Protein AF-A0A6I9XBA2-F1 (afdb_monomer_lite)

Foldseek 3Di:
DVVVLVVQLVVCCVPVVGSPDPDDDPVVVLQVVLVVQVQQDPLVVCCVVPVVLSCLCPVNDVDPLSSQCDHPNRDPCSSVCSVCVVVVVVVVVCPDDDPDPDPDPPVVNVVCVVVVVVVVVVVVVVVD

Organism: NCBI:txid35019

pLDDT: mean 91.6, std 8.8, range [55.03, 97.81]

Structure (mmCIF, N/CA/C/O backbone):
data_AF-A0A6I9XBA2-F1
#
_entry.id   AF-A0A6I9XBA2-F1
#
loop_
_atom_site.group_PDB
_atom_site.id
_atom_site.type_symbol
_atom_site.label_atom_id
_atom_site.label_alt_id
_atom_site.label_comp_id
_atom_site.label_asym_id
_atom_site.label_entity_id
_atom_site.label_seq_id
_atom_site.pdbx_PDB_ins_code
_atom_site.Cartn_x
_atom_site.Cartn_y
_atom_site.Cartn_z
_atom_site.occupancy
_atom_site.B_iso_or_equiv
_atom_site.auth_seq_id
_atom_site.auth_comp_id
_atom_site.auth_asym_id
_atom_site.auth_atom_id
_atom_site.pdbx_PDB_model_num
ATOM 1 N N . MET A 1 1 ? -23.500 1.202 11.954 1.00 90.06 1 MET A N 1
ATOM 2 C CA . MET A 1 1 ? -23.503 2.083 10.760 1.00 90.06 1 MET A CA 1
ATOM 3 C C . MET A 1 1 ? -23.516 3.542 11.179 1.00 90.06 1 MET A C 1
ATOM 5 O O . MET A 1 1 ? -22.602 4.238 10.779 1.00 90.06 1 MET A O 1
ATOM 9 N N . MET A 1 2 ? -24.481 3.991 11.994 1.00 96.31 2 MET A N 1
ATOM 10 C CA . MET A 1 2 ? -24.471 5.361 12.536 1.00 96.31 2 MET A CA 1
ATOM 11 C C . MET A 1 2 ? -23.230 5.637 13.399 1.00 96.31 2 MET A C 1
ATOM 13 O O . MET A 1 2 ? -22.545 6.612 13.139 1.00 96.31 2 MET A O 1
ATOM 17 N N . ASP A 1 3 ? -22.837 4.703 14.270 1.00 97.19 3 ASP A N 1
ATOM 18 C CA . ASP A 1 3 ? -21.622 4.867 15.090 1.00 97.19 3 ASP A CA 1
ATOM 19 C C . ASP A 1 3 ? -20.332 5.059 14.260 1.00 97.19 3 ASP A C 1
ATOM 21 O O . ASP A 1 3 ? -19.482 5.873 14.607 1.00 97.19 3 ASP A O 1
ATOM 25 N N . ASP A 1 4 ? -20.196 4.351 13.126 1.00 95.50 4 ASP A N 1
ATOM 26 C CA . ASP A 1 4 ? -19.059 4.513 12.195 1.00 95.50 4 ASP A CA 1
ATOM 27 C C . ASP A 1 4 ? -19.088 5.887 11.506 1.00 95.50 4 ASP A C 1
ATOM 29 O O . ASP A 1 4 ? -18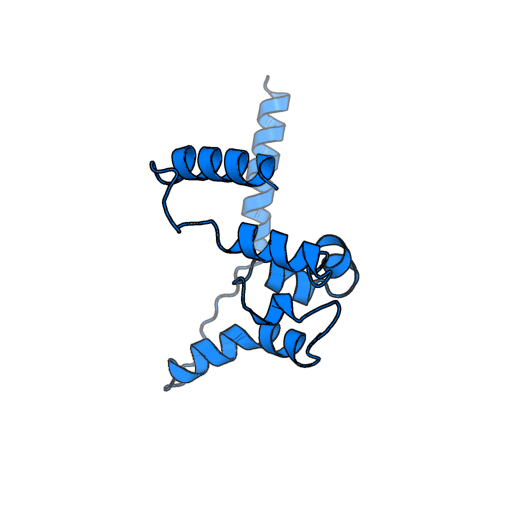.044 6.498 11.274 1.00 95.50 4 ASP A O 1
ATOM 33 N N . ILE A 1 5 ? -20.287 6.400 11.203 1.00 95.44 5 ILE A N 1
ATOM 34 C CA . ILE A 1 5 ? -20.468 7.742 10.641 1.00 95.44 5 ILE A CA 1
ATOM 35 C C . ILE A 1 5 ? -20.042 8.793 11.667 1.00 95.44 5 ILE A C 1
ATOM 37 O O . ILE A 1 5 ? -19.253 9.671 11.320 1.00 95.44 5 ILE A O 1
ATOM 41 N N . ASP A 1 6 ? -20.493 8.674 12.915 1.00 96.88 6 ASP A N 1
ATOM 42 C CA . ASP A 1 6 ? -20.154 9.609 13.990 1.00 96.88 6 ASP A CA 1
ATOM 43 C C . ASP A 1 6 ? -18.642 9.605 14.278 1.00 96.88 6 ASP A C 1
ATOM 45 O O . ASP A 1 6 ? -18.015 10.666 14.380 1.00 96.88 6 ASP A O 1
ATOM 49 N N . GLU A 1 7 ? -18.009 8.424 14.301 1.00 96.38 7 GLU A N 1
ATOM 50 C CA . GLU A 1 7 ? -16.553 8.294 14.433 1.00 96.38 7 GLU A CA 1
ATOM 51 C C . GLU A 1 7 ? -15.815 8.973 13.265 1.00 96.38 7 GLU A C 1
ATOM 53 O O . GLU A 1 7 ? -14.853 9.728 13.471 1.00 96.38 7 GLU A O 1
ATOM 58 N N . LYS A 1 8 ? -16.267 8.748 12.025 1.00 95.56 8 LYS A N 1
ATOM 59 C CA . LYS A 1 8 ? -15.676 9.359 10.824 1.00 95.56 8 LYS A CA 1
ATOM 60 C C . LYS A 1 8 ? -15.878 10.868 10.786 1.00 95.56 8 LYS A C 1
ATOM 62 O O . LYS A 1 8 ? -14.944 11.573 10.408 1.00 95.56 8 LYS A O 1
ATOM 67 N N . MET A 1 9 ? -17.033 11.380 11.206 1.00 95.19 9 MET A N 1
ATOM 68 C CA . MET A 1 9 ? -17.285 12.818 11.333 1.00 95.19 9 MET A CA 1
ATOM 69 C C . MET A 1 9 ? -16.338 13.458 12.353 1.00 95.19 9 MET A C 1
ATOM 71 O O . MET A 1 9 ? -15.739 14.494 12.058 1.00 95.19 9 MET A O 1
ATOM 75 N N . GLY A 1 10 ? -16.114 12.807 13.500 1.00 96.12 10 GLY A N 1
ATOM 76 C CA . GLY A 1 10 ? -15.132 13.247 14.493 1.00 96.12 10 GLY A CA 1
ATOM 77 C C . GLY A 1 10 ? -13.698 13.265 13.950 1.00 96.12 10 GLY A C 1
ATOM 78 O O . GLY A 1 10 ? -12.979 14.256 14.109 1.00 96.12 10 GLY A O 1
ATOM 79 N N . LYS A 1 11 ? -13.276 12.205 13.242 1.00 95.69 11 LYS A N 1
ATOM 80 C CA . LYS A 1 11 ? -11.957 12.156 12.578 1.00 95.69 11 LYS A CA 1
ATOM 81 C C . LYS A 1 11 ? -11.814 13.249 11.519 1.00 95.69 11 LYS A C 1
ATOM 83 O O . LYS A 1 11 ? -10.779 13.909 11.477 1.00 95.69 11 LYS A O 1
ATOM 88 N N . LYS A 1 12 ? -12.834 13.472 10.688 1.00 96.06 12 LYS A N 1
ATOM 89 C CA . LYS A 1 12 ? -12.824 14.519 9.655 1.00 96.06 12 LYS A CA 1
ATOM 90 C C . LYS A 1 12 ? -12.708 15.914 10.254 1.00 96.06 12 LYS A C 1
ATOM 92 O O . LYS A 1 12 ? -11.881 16.694 9.792 1.00 96.06 12 LYS A O 1
ATOM 97 N N . LEU A 1 13 ? -13.448 16.197 11.326 1.00 96.31 13 LEU A N 1
ATOM 98 C CA . LEU A 1 13 ? -13.325 17.456 12.056 1.00 96.31 13 LEU A CA 1
ATOM 99 C C . LEU A 1 13 ? -11.899 17.654 12.591 1.00 96.31 13 LEU A C 1
ATOM 101 O O . LEU A 1 13 ? -11.328 18.729 12.432 1.00 96.31 13 LEU A O 1
ATOM 105 N N . LYS A 1 14 ? -11.293 16.603 13.160 1.00 96.38 14 LYS A N 1
ATOM 106 C CA . LYS A 1 14 ? -9.920 16.643 13.685 1.00 96.38 14 LYS A CA 1
ATOM 107 C C . LYS A 1 14 ? -8.858 16.874 12.602 1.00 96.38 14 LYS A C 1
ATOM 109 O O . LYS A 1 14 ? -7.908 17.609 12.849 1.00 96.38 14 LYS A O 1
ATOM 114 N N . TRP A 1 15 ? -8.978 16.225 11.444 1.00 95.19 15 TRP A N 1
ATOM 115 C CA . TRP A 1 15 ? -7.951 16.259 10.394 1.00 95.19 15 TRP A CA 1
ATOM 116 C C . TRP A 1 15 ? -8.130 17.396 9.384 1.00 95.19 15 TRP A C 1
ATOM 118 O O . TRP A 1 15 ? -7.140 17.957 8.924 1.00 95.19 15 TRP A O 1
ATOM 128 N N . PHE A 1 16 ? -9.374 17.734 9.044 1.00 94.25 16 PHE A N 1
ATOM 129 C CA . PHE A 1 16 ? -9.713 18.677 7.973 1.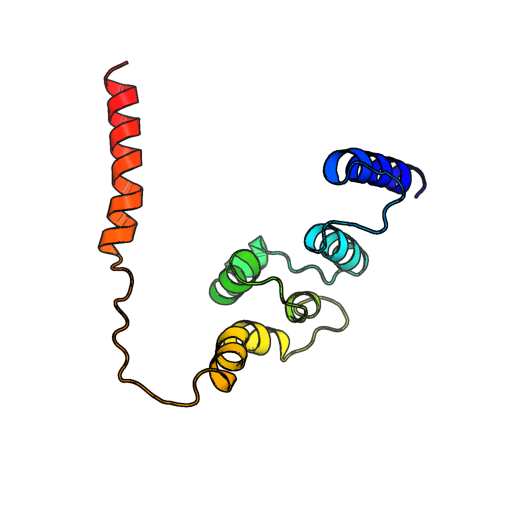00 94.25 16 PHE A CA 1
ATOM 130 C C . PHE A 1 16 ? -10.435 19.935 8.476 1.00 94.25 16 PHE A C 1
ATOM 132 O O . PHE A 1 16 ? -10.729 20.823 7.683 1.00 94.25 16 PHE A O 1
ATOM 139 N N . GLY A 1 17 ? -10.751 20.023 9.773 1.00 93.44 17 GLY A N 1
ATOM 140 C CA . GLY A 1 17 ? -11.451 21.168 10.366 1.00 93.44 17 GLY A CA 1
ATOM 141 C C . GLY A 1 17 ? -12.953 21.228 10.068 1.00 93.44 17 GLY A C 1
ATOM 142 O O . GLY A 1 17 ? -13.630 22.120 10.570 1.00 93.44 17 GLY A O 1
ATOM 143 N N . GLN A 1 18 ? -13.494 20.281 9.294 1.00 93.31 18 GLN A N 1
ATOM 144 C CA . GLN A 1 18 ? -14.913 20.208 8.942 1.00 93.31 18 GLN A CA 1
ATOM 145 C C . GLN A 1 18 ? -15.391 18.750 8.949 1.00 93.31 18 GLN A C 1
ATOM 147 O O . GLN A 1 18 ? -14.743 17.882 8.368 1.00 93.31 18 GLN A O 1
ATOM 152 N N . SER A 1 19 ? -16.538 18.476 9.576 1.00 90.00 19 SER A N 1
ATOM 153 C CA . SER A 1 19 ? -17.152 17.136 9.614 1.00 90.00 19 SER A CA 1
ATOM 154 C C . SER A 1 19 ? -17.772 16.722 8.278 1.00 90.00 19 SER A C 1
ATOM 156 O O . SER A 1 19 ? -17.722 15.552 7.901 1.00 90.00 19 SER A O 1
ATOM 158 N N . ASP A 1 20 ? -18.307 17.694 7.540 1.00 92.25 20 ASP A N 1
ATOM 159 C CA . ASP A 1 20 ? -19.165 17.466 6.368 1.00 92.25 20 ASP A CA 1
ATOM 160 C C . ASP A 1 20 ? -18.371 17.380 5.054 1.00 92.25 20 ASP A C 1
ATOM 162 O O . ASP A 1 20 ? -18.933 17.312 3.962 1.00 92.25 20 ASP A O 1
ATOM 166 N N . THR A 1 21 ? -17.040 17.393 5.143 1.00 93.69 21 THR A N 1
ATOM 167 C CA . THR A 1 21 ? -16.165 17.274 3.976 1.00 93.69 21 THR A CA 1
ATOM 168 C C . THR A 1 21 ? -16.240 15.876 3.358 1.00 93.69 21 THR A C 1
ATOM 170 O O . THR A 1 21 ? -16.338 14.859 4.053 1.00 93.69 21 THR A O 1
ATOM 173 N N . LEU A 1 22 ? -16.131 15.801 2.030 1.00 94.31 22 LEU A N 1
ATOM 174 C CA . LEU A 1 22 ? -15.939 14.535 1.312 1.00 94.31 22 LEU A CA 1
ATOM 175 C C . LEU A 1 22 ? -14.504 14.001 1.440 1.00 94.31 22 LEU A C 1
ATOM 177 O O . LEU A 1 22 ? -14.250 12.850 1.089 1.00 94.31 22 LEU A O 1
ATOM 181 N N . GLN A 1 23 ? -13.567 14.815 1.938 1.00 93.50 23 GLN A N 1
ATOM 182 C CA . GLN A 1 23 ? -12.173 14.418 2.104 1.00 93.50 23 GLN A CA 1
ATOM 183 C C . GLN A 1 23 ? -12.036 13.272 3.111 1.00 93.50 23 GLN A C 1
ATOM 185 O O . GLN A 1 23 ? -12.672 13.245 4.166 1.00 93.50 23 GLN A O 1
ATOM 190 N N . THR A 1 24 ? -11.187 12.313 2.760 1.00 95.00 24 THR A N 1
ATOM 191 C CA . THR A 1 24 ? -10.837 11.161 3.586 1.00 95.00 24 THR A CA 1
ATOM 192 C C . THR A 1 24 ? -9.413 10.729 3.268 1.00 95.00 24 THR A C 1
ATOM 194 O O . THR A 1 24 ? -8.881 11.053 2.203 1.00 95.00 24 THR A O 1
ATOM 197 N N . ASP A 1 25 ? -8.802 9.976 4.175 1.00 95.50 25 ASP A N 1
ATOM 198 C CA . ASP A 1 25 ? -7.543 9.305 3.884 1.00 95.50 25 ASP A CA 1
ATOM 199 C C . ASP A 1 25 ? -7.790 8.176 2.876 1.00 95.50 25 ASP A C 1
ATOM 201 O O . ASP A 1 25 ? -8.628 7.296 3.094 1.00 95.50 25 ASP A O 1
ATOM 205 N N . TYR A 1 26 ? -7.079 8.231 1.750 1.00 95.94 26 TYR A N 1
ATOM 206 C CA . TYR A 1 26 ? -7.241 7.279 0.658 1.00 95.94 26 TYR A CA 1
ATOM 207 C C . TYR A 1 26 ? -6.872 5.851 1.071 1.00 95.94 26 TYR A C 1
ATOM 209 O O . TYR A 1 26 ? -7.615 4.922 0.768 1.00 95.94 26 TYR A O 1
ATOM 217 N N . VAL A 1 27 ? -5.745 5.664 1.762 1.00 95.94 27 VAL A N 1
ATOM 218 C CA . VAL A 1 27 ? -5.248 4.326 2.106 1.00 95.94 27 VAL A CA 1
ATOM 219 C C . VAL A 1 27 ? -6.163 3.689 3.141 1.00 95.94 27 VAL A C 1
ATOM 221 O O . VAL A 1 27 ? -6.573 2.549 2.954 1.00 95.94 27 VAL A O 1
ATOM 224 N N . VAL A 1 28 ? -6.552 4.435 4.180 1.00 96.06 28 VAL A N 1
ATOM 225 C CA . VAL A 1 28 ? -7.466 3.948 5.224 1.00 96.06 28 VAL A CA 1
ATOM 226 C C . VAL A 1 28 ? -8.814 3.557 4.625 1.00 96.06 28 VAL A C 1
ATOM 228 O O . VAL A 1 28 ? -9.299 2.455 4.868 1.00 96.06 28 VAL A O 1
ATOM 231 N N . TYR A 1 29 ? -9.395 4.420 3.790 1.00 96.44 29 TYR A N 1
ATOM 232 C CA . TYR A 1 29 ? -10.687 4.149 3.162 1.00 96.44 29 TYR A CA 1
ATOM 233 C C . TYR A 1 29 ? -10.643 2.924 2.236 1.00 96.44 29 TYR A C 1
ATOM 235 O O . TYR A 1 29 ? -11.519 2.058 2.289 1.00 96.44 29 TYR A O 1
ATOM 243 N N . MET A 1 30 ? -9.600 2.814 1.409 1.00 97.06 30 MET A N 1
ATOM 244 C CA . MET A 1 30 ? -9.424 1.663 0.523 1.00 97.06 30 MET A CA 1
ATOM 245 C C . MET A 1 30 ? -9.154 0.370 1.301 1.00 97.06 30 MET A C 1
ATOM 247 O O . MET A 1 30 ? -9.618 -0.700 0.898 1.00 97.06 30 MET A O 1
ATOM 251 N N . ASP A 1 31 ? -8.454 0.445 2.430 1.00 96.19 31 ASP A N 1
ATOM 252 C CA . ASP A 1 31 ? -8.225 -0.686 3.325 1.00 96.19 31 ASP A CA 1
ATOM 253 C C . ASP A 1 31 ? -9.509 -1.158 4.017 1.00 96.19 31 ASP A C 1
ATOM 255 O O . ASP A 1 31 ? -9.720 -2.365 4.132 1.00 96.19 31 ASP A O 1
ATOM 259 N N . GLU A 1 32 ? -10.387 -0.247 4.445 1.00 96.56 32 GLU A N 1
ATOM 260 C CA . GLU A 1 32 ? -11.705 -0.588 5.000 1.00 96.56 32 GLU A CA 1
ATOM 261 C C . GLU A 1 32 ? -12.557 -1.335 3.966 1.00 96.56 32 GLU A C 1
ATOM 263 O O . GLU A 1 32 ? -13.044 -2.437 4.229 1.00 96.56 32 GLU A O 1
ATOM 268 N N . ILE A 1 33 ? -12.674 -0.788 2.750 1.00 96.38 33 ILE A N 1
ATOM 269 C CA . ILE A 1 33 ? -13.442 -1.425 1.671 1.00 96.38 33 ILE A CA 1
ATOM 270 C C . ILE A 1 33 ? -12.841 -2.778 1.310 1.00 96.38 33 ILE A C 1
ATOM 272 O O . ILE A 1 33 ? -13.564 -3.770 1.227 1.00 96.38 33 ILE A O 1
ATOM 276 N N . SER A 1 34 ? -11.525 -2.834 1.098 1.00 95.88 34 SER A N 1
ATOM 277 C CA . SER A 1 34 ? -10.851 -4.070 0.699 1.00 95.88 34 SER A CA 1
ATOM 278 C C . SER A 1 34 ? -10.910 -5.148 1.781 1.00 95.88 34 SER A C 1
ATOM 280 O O . SER A 1 34 ? -10.937 -6.333 1.445 1.00 95.88 34 SER A O 1
ATOM 282 N N . SER A 1 35 ? -10.991 -4.762 3.059 1.00 96.00 35 SER A N 1
ATOM 283 C CA . SER A 1 35 ? -11.241 -5.686 4.170 1.00 96.00 35 SER A CA 1
ATOM 284 C C . SER A 1 35 ? -12.659 -6.250 4.109 1.00 96.00 35 SER A C 1
ATOM 286 O O . SER A 1 35 ? -12.826 -7.464 4.206 1.00 96.00 35 SER A O 1
ATOM 288 N N . ASN A 1 36 ? -13.662 -5.403 3.856 1.00 95.94 36 ASN A N 1
ATOM 289 C CA . ASN A 1 36 ? -15.068 -5.817 3.772 1.00 95.94 36 ASN A CA 1
ATOM 290 C C . ASN A 1 36 ? -15.330 -6.821 2.640 1.00 95.94 36 ASN A C 1
ATOM 292 O O . ASN A 1 36 ? -16.178 -7.698 2.782 1.00 95.94 36 ASN A O 1
ATOM 296 N N . ILE A 1 37 ? -14.595 -6.716 1.527 1.00 96.06 37 ILE A N 1
ATOM 297 C CA . ILE A 1 37 ? -14.694 -7.653 0.392 1.00 96.06 37 ILE A CA 1
ATOM 298 C C . ILE A 1 37 ? -13.631 -8.766 0.417 1.00 96.06 37 ILE A C 1
ATOM 300 O O . ILE A 1 37 ? -13.578 -9.585 -0.499 1.00 96.06 37 ILE A O 1
ATOM 304 N N . GLY A 1 38 ? -12.763 -8.803 1.434 1.00 95.25 38 GLY A N 1
ATOM 305 C CA . GLY A 1 38 ? -11.741 -9.842 1.592 1.00 95.25 38 GLY A CA 1
ATOM 306 C C . GLY A 1 38 ? -10.619 -9.829 0.543 1.00 95.25 38 GLY A C 1
ATOM 307 O O . GLY A 1 38 ? -10.016 -10.871 0.288 1.00 95.25 38 GLY A O 1
ATOM 308 N N . VAL A 1 39 ? -10.328 -8.680 -0.079 1.00 96.75 39 VAL A N 1
ATOM 309 C CA . VAL A 1 39 ? -9.221 -8.531 -1.051 1.00 96.75 39 VAL A CA 1
ATOM 310 C C . VAL A 1 39 ? -7.979 -7.867 -0.457 1.00 96.75 39 VAL A C 1
ATOM 312 O O . VAL A 1 39 ? -6.933 -7.864 -1.108 1.00 96.75 39 VAL A O 1
ATOM 315 N N . LYS A 1 40 ? -8.063 -7.327 0.769 1.00 96.12 40 LYS A N 1
ATOM 316 C CA . LYS A 1 40 ? -6.937 -6.666 1.442 1.00 96.12 40 LYS A CA 1
ATOM 317 C C . LYS A 1 40 ? -5.739 -7.622 1.567 1.00 96.12 40 LYS A C 1
ATOM 319 O O . LYS A 1 40 ? -5.856 -8.655 2.234 1.00 96.12 40 LYS A O 1
ATOM 324 N N . PRO A 1 41 ? -4.574 -7.297 0.976 1.00 93.25 41 PRO A N 1
ATOM 325 C CA . PRO A 1 41 ? -3.403 -8.150 1.086 1.00 93.25 41 PRO A CA 1
ATOM 326 C C . PRO A 1 41 ? -2.884 -8.152 2.527 1.00 93.25 41 PRO A C 1
ATOM 328 O O . PRO A 1 41 ? -2.615 -7.108 3.120 1.00 93.25 41 PRO A O 1
ATOM 331 N N . ASN A 1 42 ? -2.703 -9.341 3.099 1.00 94.75 42 ASN A N 1
ATOM 332 C CA . ASN A 1 42 ? -2.082 -9.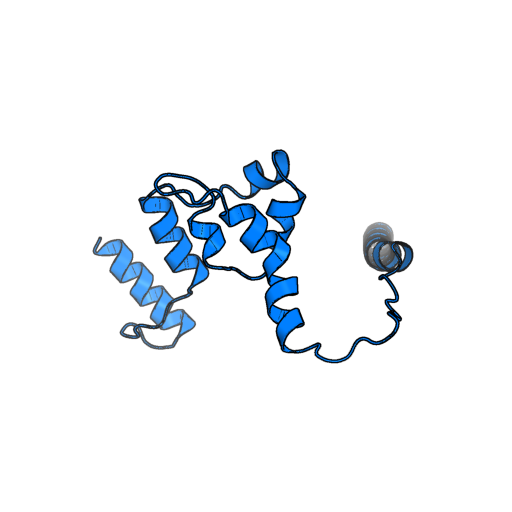487 4.412 1.00 94.75 42 ASN A CA 1
ATOM 333 C C . ASN A 1 42 ? -0.568 -9.253 4.285 1.00 94.75 42 ASN A C 1
ATOM 335 O O . ASN A 1 42 ? 0.161 -10.138 3.840 1.00 94.75 42 ASN A O 1
ATOM 339 N N . ILE A 1 43 ? -0.109 -8.055 4.654 1.00 93.88 43 ILE A N 1
ATOM 340 C CA . ILE A 1 43 ? 1.285 -7.625 4.481 1.00 93.88 43 ILE A CA 1
ATOM 341 C C . ILE A 1 43 ? 2.287 -8.531 5.223 1.00 93.88 43 ILE A C 1
ATOM 343 O O . ILE A 1 43 ? 3.234 -8.977 4.576 1.00 93.88 43 ILE A O 1
ATOM 347 N N . PRO A 1 44 ? 2.100 -8.895 6.510 1.00 94.94 44 PRO A N 1
ATOM 348 C CA . PRO A 1 44 ? 2.977 -9.864 7.176 1.00 94.94 44 PRO A CA 1
ATOM 349 C C . PRO A 1 44 ? 3.068 -11.216 6.455 1.00 94.94 44 PRO A C 1
ATOM 351 O O . PRO A 1 44 ? 4.158 -11.750 6.264 1.00 94.94 44 PRO A O 1
ATOM 354 N N . LEU A 1 45 ? 1.937 -11.759 5.995 1.00 95.00 45 LEU A N 1
ATOM 355 C CA . LEU A 1 45 ? 1.926 -13.013 5.236 1.00 95.00 45 LEU A CA 1
ATOM 356 C C . LEU A 1 45 ? 2.616 -12.856 3.873 1.00 95.00 45 LEU A C 1
ATOM 358 O O . LEU A 1 45 ? 3.271 -13.782 3.395 1.00 95.00 45 LEU A O 1
ATOM 362 N N . LEU A 1 46 ? 2.477 -11.685 3.251 1.00 94.44 46 LEU A N 1
ATOM 363 C CA . LEU A 1 46 ? 3.137 -11.351 1.996 1.00 94.44 46 LEU A CA 1
ATOM 364 C C . LEU A 1 46 ? 4.656 -11.300 2.177 1.00 94.44 46 LEU A C 1
ATOM 366 O O . LEU A 1 46 ? 5.363 -11.836 1.334 1.00 94.44 46 LEU A O 1
ATOM 370 N N . PHE A 1 47 ? 5.153 -10.760 3.295 1.00 95.38 47 PHE A N 1
ATOM 371 C CA . PHE A 1 47 ? 6.582 -10.772 3.628 1.00 95.38 47 PHE A CA 1
ATOM 372 C C . PHE A 1 47 ? 7.160 -12.188 3.715 1.00 95.38 47 PHE A C 1
ATOM 374 O O . PHE A 1 47 ? 8.299 -12.400 3.308 1.00 95.38 47 PHE A O 1
ATOM 381 N N . LEU A 1 48 ? 6.379 -13.156 4.200 1.00 95.56 48 LEU A N 1
ATOM 382 C CA . LEU A 1 48 ? 6.807 -14.555 4.287 1.00 95.56 48 LEU A CA 1
ATOM 383 C C . LEU A 1 48 ? 6.790 -15.274 2.930 1.00 95.56 48 LEU A C 1
ATOM 385 O O . LEU A 1 48 ? 7.636 -16.129 2.685 1.00 95.56 48 LEU A O 1
ATOM 389 N N . LYS A 1 49 ? 5.826 -14.960 2.054 1.00 94.50 49 LYS A N 1
ATOM 390 C CA . LYS A 1 49 ? 5.645 -15.648 0.761 1.00 94.50 49 LYS A CA 1
ATOM 391 C C . LYS A 1 49 ? 6.448 -15.026 -0.380 1.00 94.50 49 LYS A C 1
ATOM 393 O O . LYS A 1 49 ? 7.025 -15.745 -1.187 1.00 94.50 49 LYS A O 1
ATOM 398 N N . ASP A 1 50 ? 6.435 -13.702 -0.473 1.00 95.06 50 ASP A N 1
ATOM 399 C CA . ASP A 1 50 ? 7.127 -12.927 -1.499 1.00 95.06 50 ASP A CA 1
ATOM 400 C C . ASP A 1 50 ? 7.657 -11.624 -0.872 1.00 95.06 50 ASP A C 1
ATOM 402 O O . ASP A 1 50 ? 7.005 -10.573 -0.950 1.00 95.06 50 ASP A O 1
ATOM 406 N N . PRO A 1 51 ? 8.840 -11.671 -0.226 1.00 94.31 51 PRO A N 1
ATOM 407 C CA . PRO A 1 51 ? 9.393 -10.519 0.480 1.00 94.31 51 PRO A CA 1
ATOM 408 C C . PRO A 1 51 ? 9.661 -9.345 -0.461 1.00 94.31 51 PRO A C 1
ATOM 410 O O . PRO A 1 51 ? 9.597 -8.188 -0.041 1.00 94.31 51 PRO A O 1
ATOM 413 N N . TRP A 1 52 ? 9.932 -9.610 -1.745 1.00 92.69 52 TRP A N 1
ATOM 414 C CA . TRP A 1 52 ? 10.254 -8.539 -2.677 1.00 92.69 52 TRP A CA 1
ATOM 415 C C . TRP A 1 52 ? 9.004 -7.745 -3.057 1.00 92.69 52 TRP A C 1
ATOM 417 O O . TRP A 1 52 ? 9.000 -6.511 -3.054 1.00 92.69 52 TRP A O 1
ATOM 427 N N . LEU A 1 53 ? 7.911 -8.461 -3.318 1.00 95.31 53 LEU A N 1
ATOM 428 C CA . LEU A 1 53 ? 6.607 -7.854 -3.524 1.00 95.31 53 LEU A CA 1
ATOM 429 C C . LEU A 1 53 ? 6.130 -7.121 -2.264 1.00 95.31 53 LEU A C 1
ATOM 431 O O . LEU A 1 53 ? 5.673 -5.987 -2.371 1.00 95.31 53 LEU A O 1
ATOM 435 N N . ALA A 1 54 ? 6.296 -7.712 -1.077 1.00 95.62 54 ALA A N 1
ATOM 436 C CA . ALA A 1 54 ? 5.889 -7.098 0.187 1.00 95.62 54 ALA A CA 1
ATOM 437 C C . ALA A 1 54 ? 6.567 -5.743 0.433 1.00 95.62 54 ALA A C 1
ATOM 439 O O . ALA A 1 54 ? 5.892 -4.764 0.750 1.00 95.62 54 ALA A O 1
ATOM 440 N N . LEU A 1 55 ? 7.881 -5.649 0.194 1.00 95.00 55 LEU A N 1
ATOM 441 C CA . LEU A 1 55 ? 8.614 -4.384 0.290 1.00 95.00 55 LEU A CA 1
ATOM 442 C C . LEU A 1 55 ? 8.082 -3.336 -0.694 1.00 95.00 55 LEU A C 1
ATOM 444 O O . LEU A 1 55 ? 7.959 -2.168 -0.335 1.00 95.00 55 LEU A O 1
ATOM 448 N N . LYS A 1 56 ? 7.745 -3.730 -1.929 1.00 94.81 56 LYS A N 1
ATOM 449 C CA . LYS A 1 56 ? 7.178 -2.810 -2.929 1.00 94.81 56 LYS A CA 1
ATOM 450 C C . LYS A 1 56 ? 5.751 -2.384 -2.602 1.00 94.81 56 LYS A C 1
ATOM 452 O O . LYS A 1 56 ? 5.381 -1.270 -2.951 1.00 94.81 56 LYS A O 1
ATOM 457 N N . VAL A 1 57 ? 4.966 -3.242 -1.957 1.00 95.56 57 VAL A N 1
ATOM 458 C CA . VAL A 1 57 ? 3.605 -2.910 -1.523 1.00 95.56 57 VAL A CA 1
ATOM 459 C C . VAL A 1 57 ? 3.633 -1.975 -0.314 1.00 95.56 57 VAL A C 1
ATOM 461 O O . VAL A 1 57 ? 2.898 -0.996 -0.305 1.00 95.56 57 VAL A O 1
ATOM 464 N N . PHE A 1 58 ? 4.505 -2.235 0.664 1.00 95.06 58 PHE A N 1
ATOM 465 C CA . PHE A 1 58 ? 4.561 -1.474 1.915 1.00 95.06 58 PHE A CA 1
ATOM 466 C C . PHE A 1 58 ? 5.360 -0.164 1.813 1.00 95.06 58 PHE A C 1
ATOM 468 O O . PHE A 1 58 ? 4.900 0.869 2.283 1.00 95.06 58 PHE A O 1
ATOM 475 N N . PHE A 1 59 ? 6.549 -0.186 1.197 1.00 95.31 59 PHE A N 1
ATOM 476 C CA . PHE A 1 59 ? 7.415 1.000 1.063 1.00 95.31 59 PHE A CA 1
ATOM 477 C C . PHE A 1 59 ? 7.306 1.692 -0.300 1.00 95.31 59 PHE A C 1
ATOM 479 O O . PHE A 1 59 ? 7.871 2.768 -0.498 1.00 95.31 59 PHE A O 1
ATOM 486 N N . GLY A 1 60 ? 6.658 1.057 -1.275 1.00 93.62 60 GLY A N 1
ATOM 487 C CA . GLY A 1 60 ? 6.440 1.646 -2.590 1.00 93.62 60 GLY A CA 1
ATOM 488 C C . GLY A 1 60 ? 5.155 2.474 -2.659 1.00 93.62 60 GLY A C 1
ATOM 489 O O . GLY A 1 60 ? 4.460 2.658 -1.663 1.00 93.62 60 GLY A O 1
ATOM 490 N N . PRO A 1 61 ? 4.816 2.985 -3.852 1.00 95.44 61 PRO A N 1
ATOM 491 C CA . PRO A 1 61 ? 3.553 3.681 -4.048 1.00 95.44 61 PRO A CA 1
ATOM 492 C C . PRO A 1 61 ? 2.371 2.718 -3.868 1.00 95.44 61 PRO A C 1
ATOM 494 O O . PRO A 1 61 ? 2.406 1.587 -4.362 1.00 95.44 61 PRO A O 1
ATOM 497 N N . CYS A 1 62 ? 1.303 3.197 -3.225 1.00 95.19 62 CYS A N 1
ATOM 498 C CA . CYS A 1 62 ? 0.030 2.485 -3.110 1.00 95.19 62 CYS A CA 1
ATOM 499 C C . CYS A 1 62 ? -0.706 2.499 -4.461 1.00 95.19 62 CYS A C 1
ATOM 501 O O . CYS A 1 62 ? -1.555 3.351 -4.731 1.00 95.19 62 CYS A O 1
ATOM 503 N N . SER A 1 63 ? -0.310 1.598 -5.363 1.00 95.75 63 SER A N 1
ATOM 504 C CA . SER A 1 63 ? -0.892 1.499 -6.700 1.00 95.75 63 SER A CA 1
ATOM 505 C C . SER A 1 63 ? -2.166 0.640 -6.706 1.00 95.75 63 SER A C 1
ATOM 507 O O . SER A 1 63 ? -2.226 -0.370 -6.002 1.00 95.75 63 SER A O 1
ATOM 509 N N . PRO A 1 64 ? -3.177 0.959 -7.541 1.00 96.12 64 PRO A N 1
ATOM 510 C CA . PRO A 1 64 ? -4.452 0.231 -7.555 1.00 96.12 64 PRO A CA 1
ATOM 511 C C . PRO A 1 64 ? -4.340 -1.275 -7.834 1.00 96.12 64 PRO A C 1
ATOM 513 O O . PRO A 1 64 ? -5.227 -2.043 -7.469 1.00 96.12 64 PRO A O 1
ATOM 516 N N . TYR A 1 65 ? -3.238 -1.717 -8.450 1.00 96.56 65 TYR A N 1
ATOM 517 C CA . TYR A 1 65 ? -2.940 -3.132 -8.681 1.00 96.56 65 TYR A CA 1
ATOM 518 C C . TYR A 1 65 ? -2.913 -3.948 -7.375 1.00 96.56 65 TYR A C 1
ATOM 520 O O . TYR A 1 65 ? -3.268 -5.124 -7.384 1.00 96.56 65 TYR A O 1
ATOM 528 N N . GLN A 1 66 ? -2.550 -3.321 -6.248 1.00 95.62 66 GLN A N 1
ATOM 529 C CA . GLN A 1 66 ? -2.476 -3.956 -4.927 1.00 95.62 66 GLN A CA 1
ATOM 530 C C . GLN A 1 66 ? -3.834 -4.492 -4.455 1.00 95.62 66 GLN A C 1
ATOM 532 O O . GLN A 1 66 ? -3.896 -5.570 -3.868 1.00 95.62 66 GLN A O 1
ATOM 537 N N . PHE A 1 67 ? -4.931 -3.803 -4.782 1.00 95.94 67 PHE A N 1
ATOM 538 C CA . PHE A 1 67 ? -6.286 -4.200 -4.376 1.00 95.94 67 PHE A CA 1
ATOM 539 C C . PHE A 1 67 ? -6.852 -5.380 -5.177 1.00 95.94 67 PHE A C 1
ATOM 541 O O . PHE A 1 67 ? -7.919 -5.888 -4.852 1.00 95.94 67 PHE A O 1
ATOM 548 N N . ARG A 1 68 ? -6.149 -5.832 -6.224 1.00 96.56 68 ARG A N 1
ATOM 549 C CA . ARG A 1 68 ? -6.481 -7.041 -6.999 1.00 96.56 68 ARG A CA 1
ATOM 550 C C . ARG A 1 68 ? -5.398 -8.114 -6.888 1.00 96.56 68 ARG A C 1
ATOM 552 O O . ARG A 1 68 ? -5.313 -8.995 -7.741 1.00 96.56 68 ARG A O 1
ATOM 559 N N . LEU A 1 69 ? -4.557 -8.039 -5.857 1.00 95.69 69 LEU A N 1
ATOM 5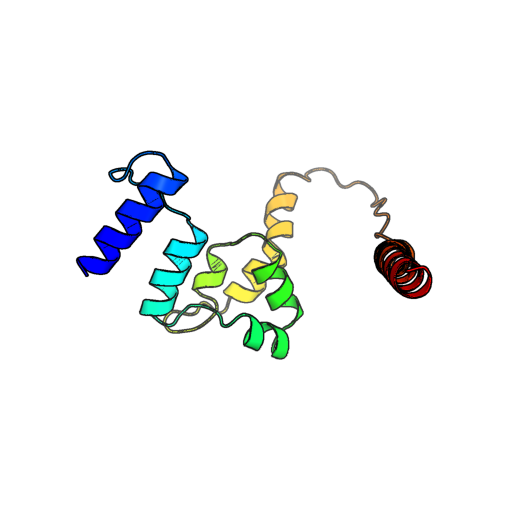60 C CA . LEU A 1 69 ? -3.473 -8.995 -5.639 1.00 95.69 69 LEU A CA 1
ATOM 561 C C . LEU A 1 69 ? -3.969 -10.314 -5.024 1.00 95.69 69 LEU A C 1
ATOM 563 O O . LEU A 1 69 ? -3.438 -11.384 -5.323 1.00 95.69 69 LEU A O 1
ATOM 567 N N . THR A 1 70 ? -4.991 -10.237 -4.174 1.00 94.75 70 THR A N 1
ATOM 568 C CA . THR A 1 70 ? -5.549 -11.358 -3.408 1.00 94.75 70 THR A CA 1
ATOM 569 C C . THR A 1 70 ? -7.072 -11.279 -3.344 1.00 94.75 70 THR A C 1
ATOM 571 O O . THR A 1 70 ? -7.646 -10.231 -3.621 1.00 94.75 70 THR A O 1
ATOM 574 N N . GLY A 1 71 ? -7.723 -12.376 -2.952 1.00 95.31 71 GLY A N 1
ATOM 575 C CA . GLY A 1 71 ? -9.176 -12.421 -2.776 1.00 95.31 71 GLY A CA 1
ATOM 576 C C . GLY A 1 71 ? -9.965 -12.586 -4.085 1.00 95.31 71 GLY A C 1
ATOM 577 O O . GLY A 1 71 ? -9.388 -12.909 -5.131 1.00 95.31 71 GLY A O 1
ATOM 578 N N . PRO A 1 72 ? -11.298 -12.421 -4.035 1.00 95.75 72 PRO A N 1
ATOM 579 C CA . PRO A 1 72 ? -12.158 -12.528 -5.211 1.00 95.75 72 PRO A CA 1
ATOM 580 C C . PRO A 1 72 ? -11.828 -11.444 -6.246 1.00 95.75 72 PRO A C 1
ATOM 582 O O . PRO A 1 72 ? -11.571 -10.292 -5.909 1.00 95.75 72 PRO A O 1
ATOM 585 N N . GLY A 1 73 ? -11.831 -11.806 -7.532 1.00 95.44 73 GLY A N 1
ATOM 586 C CA . GLY A 1 73 ? -11.495 -10.864 -8.608 1.00 95.44 73 GLY A CA 1
ATOM 587 C C . GLY A 1 73 ? -10.006 -10.502 -8.698 1.00 95.44 73 GLY A C 1
ATOM 5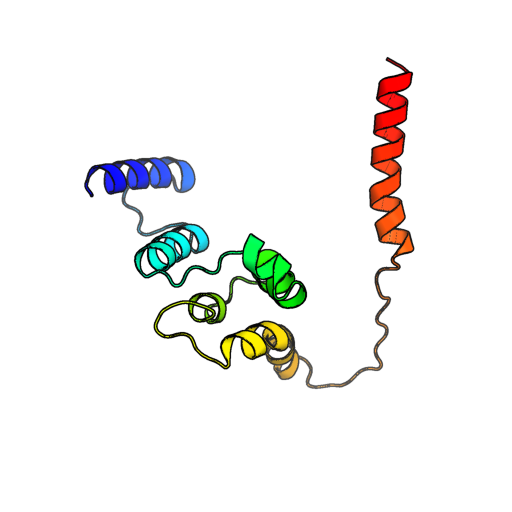88 O O . GLY A 1 73 ? -9.669 -9.484 -9.318 1.00 95.44 73 GLY A O 1
ATOM 589 N N . LYS A 1 74 ? -9.132 -11.330 -8.098 1.00 96.12 74 LYS A N 1
ATOM 590 C CA . LYS A 1 74 ? -7.676 -11.286 -8.278 1.00 96.12 74 LYS A CA 1
ATOM 591 C C . LYS A 1 74 ? -7.322 -11.197 -9.761 1.00 96.12 74 LYS A C 1
ATOM 593 O O . LYS A 1 74 ? -7.864 -11.924 -10.589 1.00 96.12 74 LYS A O 1
ATOM 598 N N . TRP A 1 75 ? -6.359 -10.340 -10.072 1.00 97.81 75 TRP A N 1
ATOM 599 C CA . TRP A 1 75 ? -5.767 -10.245 -11.396 1.00 97.81 75 TRP A CA 1
ATOM 600 C C . TRP A 1 75 ? -4.369 -10.863 -11.389 1.00 97.81 75 TRP A C 1
ATOM 602 O O . TRP A 1 75 ? -3.497 -10.424 -10.641 1.00 97.81 75 TRP A O 1
ATOM 612 N N . ASP A 1 76 ? -4.129 -11.867 -12.235 1.00 96.50 76 ASP A N 1
ATOM 613 C CA . ASP A 1 76 ? -2.844 -12.582 -12.252 1.00 96.50 76 ASP A CA 1
ATOM 614 C C . ASP A 1 76 ? -1.657 -11.684 -12.637 1.00 96.50 76 ASP A C 1
ATOM 616 O O . ASP A 1 76 ? -0.554 -11.873 -12.130 1.00 96.50 76 ASP A O 1
ATOM 620 N N . GLY A 1 77 ? -1.895 -10.638 -13.435 1.00 97.19 77 GLY A N 1
ATOM 621 C CA . GLY A 1 77 ? -0.879 -9.644 -13.799 1.00 97.19 77 GLY A CA 1
ATOM 622 C C . GLY A 1 77 ? -0.569 -8.607 -12.712 1.00 97.19 77 GLY A C 1
ATOM 623 O O . GLY A 1 77 ? 0.331 -7.787 -12.900 1.00 97.19 77 GLY A O 1
ATOM 624 N N . ALA A 1 78 ? -1.279 -8.614 -11.575 1.00 97.12 78 ALA A N 1
ATOM 625 C CA . ALA A 1 78 ? -1.137 -7.587 -10.538 1.00 97.12 78 ALA A CA 1
ATOM 626 C C . ALA A 1 78 ? 0.281 -7.532 -9.961 1.00 97.12 78 ALA A C 1
ATOM 628 O O . ALA A 1 78 ? 0.840 -6.451 -9.772 1.00 97.12 78 ALA A O 1
ATOM 629 N N . ARG A 1 79 ? 0.886 -8.701 -9.731 1.00 96.56 79 ARG A N 1
ATOM 630 C CA . ARG A 1 79 ? 2.253 -8.815 -9.216 1.00 96.56 79 ARG A CA 1
ATOM 631 C C . ARG A 1 79 ? 3.253 -8.134 -10.145 1.00 96.56 79 ARG A C 1
ATOM 633 O O . ARG A 1 79 ? 3.994 -7.248 -9.719 1.00 96.56 79 ARG A O 1
ATOM 640 N N . ASP A 1 80 ? 3.247 -8.520 -11.414 1.00 97.31 80 ASP A N 1
ATOM 641 C CA . ASP A 1 80 ? 4.201 -8.004 -12.391 1.00 97.31 80 ASP A CA 1
ATOM 642 C C . ASP A 1 80 ? 3.963 -6.519 -12.655 1.00 97.31 80 ASP A C 1
ATOM 644 O O . ASP A 1 80 ? 4.919 -5.751 -12.779 1.00 97.31 80 ASP A O 1
ATOM 648 N N . ALA A 1 81 ? 2.701 -6.076 -12.641 1.00 97.56 81 ALA A N 1
ATOM 649 C CA . ALA A 1 81 ? 2.354 -4.667 -12.734 1.00 97.56 81 ALA A CA 1
ATOM 650 C C . ALA A 1 81 ? 2.950 -3.843 -11.581 1.00 97.56 81 ALA A C 1
ATOM 652 O O . ALA A 1 81 ? 3.495 -2.772 -11.847 1.00 97.56 81 ALA A O 1
ATOM 653 N N . ILE A 1 82 ? 2.905 -4.326 -10.335 1.00 97.12 82 ILE A N 1
ATOM 654 C CA . ILE A 1 82 ? 3.507 -3.637 -9.179 1.00 97.12 82 ILE A CA 1
ATOM 655 C C . ILE A 1 82 ? 5.031 -3.575 -9.313 1.00 97.12 82 ILE A C 1
ATOM 657 O O . ILE A 1 82 ? 5.631 -2.526 -9.074 1.00 97.12 82 ILE A O 1
ATOM 661 N N . LEU A 1 83 ? 5.672 -4.672 -9.721 1.00 96.50 83 LEU A N 1
ATOM 662 C CA . LEU A 1 83 ? 7.132 -4.733 -9.829 1.00 96.50 83 LEU A CA 1
ATOM 663 C C . LEU A 1 83 ? 7.679 -3.826 -10.942 1.00 96.50 83 LEU A C 1
ATOM 665 O O . LEU A 1 83 ? 8.683 -3.149 -10.739 1.00 96.50 83 LEU A O 1
ATOM 669 N N . THR A 1 84 ? 6.979 -3.748 -12.073 1.00 96.75 84 THR A N 1
ATOM 670 C CA . THR A 1 84 ? 7.393 -2.984 -13.268 1.00 96.75 84 THR A CA 1
ATOM 671 C C . THR A 1 84 ? 6.819 -1.562 -13.323 1.00 96.75 84 THR A C 1
ATOM 673 O O . THR A 1 84 ? 6.946 -0.865 -14.333 1.00 96.75 84 THR A O 1
ATOM 676 N N . GLN A 1 85 ? 6.156 -1.093 -12.257 1.00 96.31 85 GLN A N 1
ATOM 677 C CA . GLN A 1 85 ? 5.487 0.215 -12.263 1.00 96.31 85 GLN A CA 1
ATOM 678 C C . GLN A 1 85 ? 6.456 1.378 -12.514 1.00 96.31 85 GLN A C 1
ATOM 680 O O . GLN A 1 85 ? 6.142 2.279 -13.287 1.00 96.31 85 GLN A O 1
ATOM 685 N N . TRP A 1 86 ? 7.656 1.329 -11.930 1.00 95.19 86 TRP A N 1
ATOM 686 C CA . TRP A 1 86 ? 8.677 2.356 -12.138 1.00 95.19 86 TRP A CA 1
ATOM 687 C C . TRP A 1 86 ? 9.250 2.331 -13.550 1.00 95.19 86 TRP A C 1
ATOM 689 O O . TRP A 1 86 ? 9.501 3.395 -14.112 1.00 95.19 86 TRP A O 1
ATOM 699 N N . ASP A 1 87 ? 9.380 1.148 -14.153 1.00 95.19 87 ASP A N 1
ATOM 700 C CA . ASP A 1 87 ? 9.840 1.019 -15.535 1.00 95.19 87 ASP A CA 1
ATOM 701 C C . ASP A 1 87 ? 8.875 1.734 -16.480 1.00 95.19 87 ASP A C 1
ATOM 703 O O . ASP A 1 87 ? 9.309 2.511 -17.326 1.00 95.19 87 ASP A O 1
ATOM 707 N N . ARG A 1 88 ? 7.557 1.553 -16.296 1.00 96.62 88 ARG A N 1
ATOM 708 C CA . ARG A 1 88 ? 6.539 2.258 -17.095 1.00 96.62 88 ARG A CA 1
ATOM 709 C C . ARG A 1 88 ? 6.579 3.770 -16.885 1.00 96.62 88 ARG A C 1
ATOM 711 O O . ARG A 1 88 ? 6.539 4.507 -17.868 1.00 96.62 88 ARG A O 1
ATOM 718 N N . THR A 1 89 ? 6.699 4.226 -15.639 1.00 95.62 89 THR A N 1
ATOM 719 C CA . THR A 1 89 ? 6.758 5.660 -15.313 1.00 95.62 89 THR A CA 1
ATOM 720 C C . THR A 1 89 ? 8.002 6.334 -15.898 1.00 95.62 89 THR A C 1
ATOM 722 O O . THR A 1 89 ? 7.921 7.447 -16.411 1.00 95.62 89 THR A O 1
ATOM 725 N N . LEU A 1 90 ? 9.158 5.666 -15.860 1.00 94.44 90 LEU A N 1
ATOM 726 C CA . LEU A 1 90 ? 10.416 6.221 -16.367 1.00 94.44 90 LEU A CA 1
ATOM 727 C C . LEU A 1 90 ? 10.570 6.071 -17.882 1.00 94.44 90 LEU A C 1
ATOM 729 O O . LEU A 1 90 ? 11.221 6.900 -18.513 1.00 94.44 90 LEU A O 1
ATOM 733 N N . LYS A 1 91 ? 9.980 5.036 -18.490 1.00 94.50 91 LYS A N 1
ATOM 734 C CA . LYS A 1 91 ? 10.108 4.765 -19.930 1.00 94.50 91 LYS A CA 1
ATOM 735 C C . LYS A 1 91 ? 9.668 5.951 -20.785 1.00 94.50 91 LYS A C 1
ATOM 737 O O . LYS A 1 91 ? 10.320 6.248 -21.780 1.00 94.50 91 LYS A O 1
ATOM 742 N N . VAL A 1 92 ? 8.589 6.628 -20.398 1.00 95.56 92 VAL A N 1
ATOM 743 C CA . VAL A 1 92 ? 8.050 7.765 -21.162 1.00 95.56 92 VAL A CA 1
ATOM 744 C C . VAL A 1 92 ? 8.873 9.042 -20.993 1.00 95.56 92 VAL A C 1
ATOM 746 O O . VAL A 1 92 ? 8.899 9.872 -21.895 1.00 95.56 92 VAL A O 1
ATOM 749 N N . THR A 1 93 ? 9.579 9.197 -19.870 1.00 95.00 93 THR A N 1
ATOM 750 C CA . THR A 1 93 ? 10.392 10.390 -19.587 1.00 95.00 93 THR A CA 1
ATOM 751 C C . THR A 1 93 ? 11.851 10.234 -20.017 1.00 95.00 93 THR A C 1
ATOM 753 O O . THR A 1 93 ? 12.531 11.228 -20.270 1.00 95.00 93 THR A O 1
ATOM 756 N N . ARG A 1 94 ? 12.355 9.001 -20.153 1.00 90.62 94 ARG A N 1
ATOM 757 C CA . ARG A 1 94 ? 13.746 8.704 -20.521 1.00 90.62 94 ARG A CA 1
ATOM 758 C C . ARG A 1 94 ? 13.894 8.382 -22.012 1.00 90.62 94 ARG A C 1
ATOM 760 O O . ARG A 1 94 ? 14.276 7.276 -22.383 1.00 90.62 94 ARG A O 1
ATOM 767 N N . THR A 1 95 ? 13.646 9.370 -22.872 1.00 93.88 95 THR A N 1
ATOM 768 C CA . THR A 1 95 ? 13.778 9.232 -24.339 1.00 93.88 95 THR A CA 1
ATOM 769 C C . THR A 1 95 ? 15.229 9.165 -24.829 1.00 93.88 95 THR A C 1
ATOM 771 O O . THR A 1 95 ? 15.487 8.678 -25.926 1.00 93.88 95 THR A O 1
ATOM 774 N N . ARG A 1 96 ? 16.196 9.605 -24.012 1.00 93.56 96 ARG A N 1
ATOM 775 C CA . ARG A 1 96 ? 17.636 9.530 -24.297 1.00 93.56 96 ARG A CA 1
ATOM 776 C C . ARG A 1 96 ? 18.350 8.631 -23.289 1.00 93.56 96 ARG A C 1
ATOM 778 O O . ARG A 1 96 ? 18.282 8.857 -22.079 1.00 93.56 96 ARG A O 1
ATOM 785 N N . THR A 1 97 ? 19.099 7.645 -23.778 1.00 87.75 97 THR A N 1
ATOM 786 C CA . THR A 1 97 ? 19.925 6.768 -22.938 1.00 87.75 97 THR A CA 1
ATOM 787 C C . THR A 1 97 ? 21.267 7.422 -22.614 1.00 87.75 97 THR A C 1
ATOM 789 O O . THR A 1 97 ? 21.980 7.884 -23.500 1.00 87.75 97 THR A O 1
ATOM 792 N N . VAL A 1 98 ? 21.617 7.446 -21.329 1.00 88.88 98 VAL A N 1
ATOM 793 C CA . VAL A 1 98 ? 22.903 7.936 -20.803 1.00 88.88 98 VAL A CA 1
ATOM 794 C C . VAL A 1 98 ? 23.576 6.779 -20.068 1.00 88.88 98 VAL A C 1
ATOM 796 O O . VAL A 1 98 ? 22.845 6.049 -19.381 1.00 88.88 98 VAL A O 1
ATOM 799 N N . PRO A 1 99 ? 24.907 6.593 -20.179 1.00 84.38 99 PRO A N 1
ATOM 800 C CA . PRO A 1 99 ? 25.625 5.607 -19.379 1.00 84.38 99 PRO A CA 1
ATOM 801 C C . PRO A 1 99 ? 25.333 5.813 -17.893 1.00 84.38 99 PRO A C 1
ATOM 803 O O . PRO A 1 99 ? 25.316 6.932 -17.377 1.00 84.38 99 PRO A O 1
ATOM 806 N N . ASN A 1 100 ? 25.016 4.712 -17.224 1.00 75.00 100 ASN A N 1
ATOM 807 C CA . ASN A 1 100 ? 24.479 4.731 -15.878 1.00 75.00 100 ASN A CA 1
ATOM 808 C C . ASN A 1 100 ? 25.609 4.963 -14.862 1.00 75.00 100 ASN A C 1
ATOM 810 O O . ASN A 1 100 ? 26.406 4.067 -14.610 1.00 75.00 100 ASN A O 1
ATOM 814 N N . SER A 1 101 ? 25.663 6.153 -14.262 1.00 64.50 101 SER A N 1
ATOM 815 C CA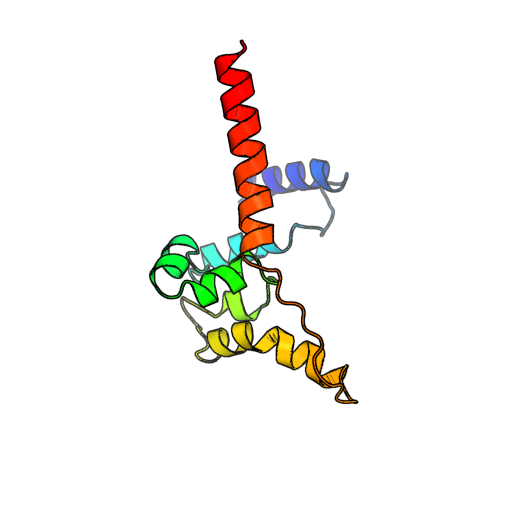 . SER A 1 101 ? 26.514 6.458 -13.099 1.00 64.50 101 SER A CA 1
ATOM 816 C C . SER A 1 101 ? 25.736 6.199 -11.803 1.00 64.50 101 SER A C 1
ATOM 818 O O . SER A 1 101 ? 25.588 7.067 -10.942 1.00 64.50 101 SER A O 1
ATOM 820 N N . GLN A 1 102 ? 25.124 5.020 -11.680 1.00 61.41 102 GLN A N 1
ATOM 821 C CA . GLN A 1 102 ? 24.429 4.662 -10.448 1.00 61.41 102 GLN A CA 1
ATOM 822 C C . GLN A 1 102 ? 25.471 4.330 -9.381 1.00 61.41 102 GLN A C 1
ATOM 824 O O . GLN A 1 102 ? 26.000 3.224 -9.318 1.00 61.41 102 GLN A O 1
ATOM 829 N N . LYS A 1 103 ? 25.757 5.299 -8.506 1.00 58.62 103 LYS A N 1
ATOM 830 C CA . LYS A 1 103 ? 26.334 5.000 -7.197 1.00 58.62 103 LYS A CA 1
ATOM 831 C C . LYS A 1 103 ? 25.254 4.274 -6.402 1.00 58.62 103 LYS A C 1
ATOM 833 O O . LYS A 1 103 ? 24.364 4.910 -5.844 1.00 58.62 103 LYS A O 1
ATOM 838 N N . CYS A 1 104 ? 25.294 2.944 -6.387 1.00 56.44 104 CYS A N 1
ATOM 839 C CA . CYS A 1 104 ? 24.519 2.184 -5.416 1.00 56.44 104 CYS A CA 1
ATOM 840 C C . CYS A 1 104 ? 24.883 2.711 -4.027 1.00 56.44 104 CYS A C 1
ATOM 842 O O . CYS A 1 104 ? 26.066 2.873 -3.717 1.00 56.44 104 CYS A O 1
ATOM 844 N N . PHE A 1 105 ? 23.873 3.011 -3.210 1.00 55.03 105 PHE A N 1
ATOM 845 C CA . PHE A 1 105 ? 24.081 3.281 -1.794 1.00 55.03 105 PHE A CA 1
ATOM 846 C C . PHE A 1 105 ? 24.904 2.118 -1.240 1.00 55.03 105 PHE A C 1
ATOM 848 O O . PHE A 1 105 ? 24.446 0.975 -1.246 1.00 55.03 105 PHE A O 1
ATOM 855 N N . SER A 1 106 ? 26.157 2.382 -0.867 1.00 65.94 106 SER A N 1
ATOM 856 C CA . SER A 1 106 ? 27.023 1.315 -0.385 1.00 65.94 106 SER A CA 1
ATOM 857 C C . SER A 1 106 ? 26.389 0.754 0.877 1.00 65.94 106 SER A C 1
ATOM 859 O O . SER A 1 106 ? 26.039 1.512 1.783 1.00 65.94 106 SER A O 1
ATOM 861 N N . PHE A 1 107 ? 26.257 -0.568 0.953 1.00 68.81 107 PHE A N 1
ATOM 862 C CA . PHE A 1 107 ? 25.789 -1.262 2.152 1.00 68.81 107 PHE A CA 1
ATOM 863 C C . PHE A 1 107 ? 26.558 -0.802 3.408 1.00 68.81 107 PHE A C 1
ATOM 865 O O . PHE A 1 107 ? 25.990 -0.699 4.491 1.00 68.81 107 PHE A O 1
ATOM 872 N N . SER A 1 108 ? 27.823 -0.395 3.237 1.00 70.94 108 SER A N 1
ATOM 873 C CA . SER A 1 108 ? 28.648 0.226 4.279 1.00 70.94 108 SER A CA 1
ATOM 874 C C . SER A 1 108 ? 28.067 1.534 4.836 1.00 70.94 108 SER A C 1
ATOM 876 O O . SER A 1 108 ? 28.146 1.770 6.038 1.00 70.94 108 SER A O 1
ATOM 878 N N . VAL A 1 109 ? 27.464 2.386 4.001 1.00 78.00 109 VAL A N 1
ATOM 879 C CA . VAL A 1 109 ? 26.828 3.641 4.440 1.00 78.00 109 VAL A CA 1
ATOM 880 C C . VAL A 1 109 ? 25.571 3.342 5.254 1.00 78.00 109 VAL A C 1
ATOM 882 O O . VAL A 1 109 ? 25.381 3.932 6.313 1.00 78.00 109 VAL A O 1
ATOM 885 N N . LEU A 1 110 ? 24.759 2.382 4.808 1.00 77.88 110 LEU A N 1
ATOM 886 C CA . LEU A 1 110 ? 23.558 1.956 5.529 1.00 77.88 110 LEU A CA 1
ATOM 887 C C . LEU A 1 110 ? 23.909 1.356 6.904 1.00 77.88 110 LEU A C 1
ATOM 889 O O . LEU A 1 110 ? 23.307 1.722 7.911 1.00 77.88 110 LEU A O 1
ATOM 893 N N . LEU A 1 111 ? 24.938 0.500 6.956 1.00 79.94 111 LEU A N 1
ATOM 894 C CA . LEU A 1 111 ? 25.437 -0.102 8.195 1.00 79.94 111 LEU A CA 1
ATOM 895 C C . LEU A 1 111 ? 25.955 0.959 9.176 1.00 79.94 111 LEU A C 1
ATOM 897 O O . LEU A 1 111 ? 25.665 0.887 10.366 1.00 79.94 111 LEU A O 1
ATOM 901 N N . LYS A 1 112 ? 26.687 1.968 8.684 1.00 81.75 112 LYS A N 1
ATOM 902 C CA . LYS A 1 112 ? 27.181 3.076 9.516 1.00 81.75 112 LYS A CA 1
ATOM 903 C C . LYS A 1 112 ? 26.036 3.892 10.115 1.00 81.75 112 LYS A C 1
ATOM 905 O O . LYS A 1 112 ? 26.086 4.203 11.299 1.00 81.75 112 LYS A O 1
ATOM 910 N N . ILE A 1 113 ? 24.995 4.186 9.333 1.00 84.50 113 ILE A N 1
ATOM 911 C CA . ILE A 1 113 ? 23.813 4.916 9.816 1.00 84.50 113 ILE A CA 1
ATOM 912 C C . ILE A 1 113 ? 23.079 4.133 10.916 1.00 84.50 113 ILE A C 1
ATOM 914 O O . ILE A 1 113 ? 22.568 4.752 11.841 1.00 84.50 113 ILE A O 1
ATOM 918 N N . LEU A 1 114 ? 23.056 2.797 10.859 1.00 84.38 114 LEU A N 1
ATOM 919 C CA . LEU A 1 114 ? 22.409 1.959 11.876 1.00 84.38 114 LEU A CA 1
ATOM 920 C C . LEU A 1 114 ? 23.281 1.746 13.131 1.00 84.38 114 LEU A C 1
ATOM 922 O O . LEU A 1 114 ? 22.772 1.756 14.249 1.00 84.38 114 LEU A O 1
ATOM 926 N N . ALA A 1 115 ? 24.594 1.558 12.964 1.00 87.25 115 ALA A N 1
ATOM 927 C CA . ALA A 1 115 ? 25.505 1.206 14.056 1.00 87.25 115 ALA A CA 1
ATOM 928 C C . ALA A 1 115 ? 25.847 2.390 14.978 1.00 87.25 115 ALA A C 1
ATOM 930 O O . ALA A 1 115 ? 25.963 2.213 16.189 1.00 87.25 115 ALA A O 1
ATOM 931 N N . ILE A 1 116 ? 25.987 3.598 14.423 1.00 87.19 116 ILE A N 1
ATOM 932 C CA . ILE A 1 116 ? 26.315 4.817 15.181 1.00 87.19 116 ILE A CA 1
ATOM 933 C C . ILE A 1 116 ? 25.266 5.145 16.264 1.00 87.19 116 ILE A C 1
ATOM 935 O O . ILE A 1 116 ? 25.664 5.326 17.414 1.00 87.19 116 ILE A O 1
ATOM 939 N N . PRO A 1 117 ? 23.948 5.193 15.980 1.00 88.00 117 PRO A N 1
ATOM 940 C CA . PRO A 1 117 ? 22.950 5.484 17.009 1.00 88.00 117 PRO A CA 1
ATOM 941 C C . PRO A 1 117 ? 22.855 4.375 18.063 1.00 88.00 117 PRO A C 1
ATOM 943 O O . PRO A 1 117 ? 22.634 4.677 19.232 1.00 88.00 117 PRO A O 1
ATOM 946 N N . PHE A 1 118 ? 23.082 3.111 17.689 1.00 89.75 118 PHE A N 1
ATOM 947 C CA . PHE A 1 118 ? 23.089 1.996 18.639 1.00 89.75 118 PHE A CA 1
ATOM 948 C C . PHE A 1 118 ? 24.269 2.090 19.621 1.00 89.75 118 PHE A C 1
ATOM 950 O O . PHE A 1 118 ? 24.099 1.894 20.821 1.00 89.75 118 PHE A O 1
ATOM 957 N N . LEU A 1 119 ? 25.453 2.466 19.125 1.00 90.94 119 LEU A N 1
ATOM 958 C CA . LEU A 1 119 ? 26.632 2.734 19.953 1.00 90.94 119 LEU A CA 1
ATOM 959 C C . LEU A 1 119 ? 26.437 3.939 20.880 1.00 90.94 119 LEU A C 1
ATOM 961 O O . LEU A 1 119 ? 26.810 3.871 22.048 1.00 90.94 119 LEU A O 1
ATOM 965 N N . LEU A 1 120 ? 25.836 5.025 20.383 1.00 90.81 120 LEU A N 1
ATOM 966 C CA . LEU A 1 120 ? 25.540 6.210 21.194 1.00 90.81 120 LEU A CA 1
ATOM 967 C C . LEU A 1 120 ? 24.518 5.906 22.296 1.00 90.81 120 LEU A C 1
ATOM 969 O O . LEU A 1 120 ? 24.704 6.341 23.429 1.00 90.81 120 LEU A O 1
ATOM 973 N N . ALA A 1 121 ? 23.482 5.120 21.991 1.00 91.69 121 ALA A N 1
ATOM 974 C CA . ALA A 1 121 ? 22.506 4.671 22.979 1.00 91.69 121 ALA A CA 1
ATOM 975 C C . ALA A 1 121 ? 23.150 3.773 24.048 1.00 91.69 121 ALA A C 1
ATOM 977 O O . ALA A 1 121 ? 22.912 3.971 25.235 1.00 91.69 121 ALA A O 1
ATOM 978 N N . ALA A 1 122 ? 24.012 2.834 23.647 1.00 92.06 122 ALA A N 1
ATOM 979 C CA . ALA A 1 122 ? 24.746 1.986 24.585 1.00 92.06 122 ALA A CA 1
ATOM 980 C C . ALA A 1 122 ? 25.682 2.801 25.496 1.00 92.06 122 ALA A C 1
ATOM 982 O O . ALA A 1 122 ? 25.713 2.571 26.700 1.00 92.06 122 ALA A O 1
ATOM 983 N N . LEU A 1 123 ? 26.403 3.786 24.947 1.00 93.94 123 LEU A N 1
ATOM 984 C CA . LEU A 1 123 ? 27.250 4.693 25.730 1.00 93.94 123 LEU A CA 1
ATOM 985 C C . LEU A 1 123 ? 26.439 5.533 26.719 1.00 93.94 123 LEU A C 1
ATOM 987 O O . LEU A 1 123 ? 26.854 5.669 27.864 1.00 93.94 123 LEU A O 1
ATOM 991 N N . PHE A 1 124 ? 25.283 6.058 26.305 1.00 91.94 124 PHE A N 1
ATOM 992 C CA . PHE A 1 124 ? 24.390 6.814 27.185 1.00 91.94 124 PHE A CA 1
ATOM 993 C C . PHE A 1 124 ? 23.878 5.965 28.357 1.00 91.94 124 PHE A C 1
ATOM 995 O O . PHE A 1 124 ? 23.840 6.446 29.481 1.00 91.94 124 PHE A O 1
ATOM 1002 N N . ILE A 1 125 ? 23.548 4.694 28.107 1.00 92.69 125 ILE A N 1
ATOM 1003 C CA . ILE A 1 125 ? 23.101 3.747 29.141 1.00 92.69 125 ILE A CA 1
ATOM 1004 C C . ILE A 1 125 ? 24.236 3.372 30.107 1.00 92.69 125 ILE A C 1
ATOM 1006 O O . ILE A 1 125 ? 23.976 3.080 31.265 1.00 92.69 125 ILE A O 1
ATOM 1010 N N . VAL A 1 126 ? 25.491 3.352 29.650 1.00 91.56 126 VAL A N 1
ATOM 1011 C CA . VAL A 1 126 ? 26.650 3.012 30.496 1.00 91.56 126 VAL A CA 1
ATOM 1012 C C . VAL A 1 126 ? 27.159 4.214 31.304 1.00 91.56 126 VAL A C 1
ATOM 1014 O O . VAL A 1 126 ? 27.719 4.019 32.379 1.00 91.56 126 VAL A O 1
ATOM 1017 N N . LEU A 1 127 ? 26.996 5.446 30.804 1.00 86.38 127 LEU A N 1
ATOM 1018 C CA . LEU A 1 127 ? 27.450 6.670 31.484 1.00 86.38 127 LEU A CA 1
ATOM 1019 C C . LEU A 1 127 ? 26.447 7.262 32.490 1.00 86.38 127 LEU A C 1
ATOM 1021 O O . LEU A 1 127 ? 26.826 8.185 33.211 1.00 86.38 127 LEU A O 1
ATOM 1025 N N . ASN A 1 128 ? 25.202 6.783 32.515 1.00 73.81 128 ASN A N 1
ATOM 1026 C CA . ASN A 1 128 ? 24.133 7.259 33.396 1.00 73.81 128 ASN A CA 1
ATOM 1027 C C . ASN A 1 128 ? 23.698 6.169 34.374 1.00 73.81 128 ASN A C 1
ATOM 1029 O O . ASN A 1 128 ? 23.662 6.450 35.590 1.00 73.81 128 ASN A O 1
#

InterPro domains:
  IPR002255 Flavin monooxygenase (FMO) 3 [PR01123] (5-24)
  IPR002255 Flavin monooxygenase (FMO) 3 [PR01123] (92-105)
  IPR002255 Flavin monooxygenase (FMO) 3 [PR01123] (106-126)
  IPR020946 Flavin monooxygenase-like [PF00743] (1-127)
  IPR050346 Flavin-containing monooxygenases-like [PTHR23023] (1-102)

Sequence (128 aa):
MMDDIDEKMGKKLKWFGQSDTLQTDYVVYMDEISSNIGVKPNIPLLFLKDPWLALKVFFGPCSPYQFRLTGPGKWDGARDAILTQWDRTLKVTRTRTVPNSQKCFSFSVLLKILAIPFLLAALFIVLN

Secondary structure (DSSP, 8-state):
-HHHHHHHHHHHHHHHS-SS-S---HHHHHHHHHHHTT----HHHHHHH-HHHHHHHHSS---GGGGGSSSTT--TTHHHHHHTHHHHHHHTT--S----------HHHHHHHHHHHHHHHHHHHHH-

Radius of gyration: 21.39 Å; chains: 1; bounding box: 53×37×58 Å